Protein AF-A0A7K1A177-F1 (afdb_monomer_lite)

Foldseek 3Di:
DDDQPDDLVNLVVLPAPDSPLLVVLLVVLPRLLSVQLSNLLSVALHSSQLSVLLSLLLVQDPDSPVVSCVLRVDVVLVNVSSNQRRPDPVSSVVCSVVVVCSVVD

Sequence (105 aa):
MSRSATTSGHLVRLGFHDPRASLEVLAELGDEVADPLVALMGRTADPDQAVAGLLRLARVVDDRGEMLRAVSDDEGTAMRLLSVLGASAALSDHLVRHPAHWREL

Structure (mmCIF, N/CA/C/O backbone):
data_AF-A0A7K1A177-F1
#
_entry.id   AF-A0A7K1A177-F1
#
loop_
_atom_site.group_PDB
_atom_site.id
_atom_site.type_symbol
_atom_site.label_atom_id
_atom_site.label_alt_id
_atom_site.label_comp_id
_atom_site.label_asym_id
_atom_site.label_entity_id
_atom_site.label_seq_id
_atom_site.pdbx_PDB_ins_code
_atom_site.Cartn_x
_atom_site.Cartn_y
_atom_site.Cartn_z
_atom_site.occupancy
_atom_site.B_iso_or_equiv
_atom_site.auth_seq_id
_atom_site.auth_comp_id
_atom_site.auth_asym_id
_atom_site.auth_atom_id
_atom_site.pdbx_PDB_model_num
ATOM 1 N N . MET A 1 1 ? -21.752 4.552 1.943 1.00 40.22 1 MET A N 1
ATOM 2 C CA . MET A 1 1 ? -20.418 5.177 2.018 1.00 40.22 1 MET A CA 1
ATOM 3 C C . MET A 1 1 ? -19.873 4.854 3.393 1.00 40.22 1 MET A C 1
ATOM 5 O O . MET A 1 1 ? -20.287 5.485 4.361 1.00 40.22 1 MET A O 1
ATOM 9 N N . SER A 1 2 ? -19.088 3.783 3.495 1.00 47.97 2 SER A N 1
ATOM 10 C CA . SER A 1 2 ? -18.400 3.437 4.739 1.00 47.97 2 SER A CA 1
ATOM 11 C C . SER A 1 2 ? -17.387 4.536 5.045 1.00 47.97 2 SER A C 1
ATOM 13 O O . SER A 1 2 ? -16.822 5.135 4.135 1.00 47.97 2 SER A O 1
ATOM 15 N N . ARG A 1 3 ? -17.266 4.897 6.318 1.00 55.72 3 ARG A N 1
ATOM 16 C CA . ARG A 1 3 ? -16.348 5.933 6.781 1.00 55.72 3 ARG A CA 1
ATOM 17 C C . ARG A 1 3 ? -15.035 5.238 7.119 1.00 55.72 3 ARG A C 1
ATOM 19 O O . ARG A 1 3 ? -15.055 4.408 8.023 1.00 55.72 3 ARG A O 1
ATOM 26 N N . SER A 1 4 ? -13.950 5.593 6.436 1.00 63.44 4 SER A N 1
ATOM 27 C CA . SER A 1 4 ? -12.604 5.098 6.738 1.00 63.44 4 SER A CA 1
ATOM 28 C C . SER A 1 4 ? -12.314 5.174 8.242 1.00 63.44 4 SER A C 1
ATOM 30 O O . SER A 1 4 ? -12.459 6.240 8.858 1.00 63.44 4 SER A O 1
ATOM 32 N N . ALA A 1 5 ? -11.967 4.036 8.850 1.00 74.81 5 ALA A N 1
ATOM 33 C CA . ALA A 1 5 ? -11.648 3.949 10.278 1.00 74.81 5 ALA A CA 1
ATOM 34 C C . ALA A 1 5 ? -10.237 4.484 10.582 1.00 74.81 5 ALA A C 1
ATOM 36 O O . ALA A 1 5 ? -9.921 4.834 11.726 1.00 74.81 5 ALA A O 1
ATOM 37 N N . THR A 1 6 ? -9.392 4.571 9.554 1.00 85.88 6 THR A N 1
ATOM 38 C CA . THR A 1 6 ? -7.985 4.935 9.676 1.00 85.88 6 THR A CA 1
ATOM 39 C C . THR A 1 6 ? -7.814 6.444 9.866 1.00 85.88 6 THR A C 1
ATOM 41 O O . THR A 1 6 ? -8.301 7.265 9.093 1.00 85.88 6 THR A O 1
ATOM 44 N N . THR A 1 7 ? -7.098 6.834 10.925 1.00 92.00 7 THR A N 1
ATOM 45 C CA . THR A 1 7 ? -6.839 8.243 11.268 1.00 92.00 7 THR A CA 1
ATOM 46 C C . THR A 1 7 ? -5.346 8.550 11.247 1.00 92.00 7 THR A C 1
ATOM 48 O O . THR A 1 7 ? -4.520 7.676 11.499 1.00 92.00 7 THR A O 1
ATOM 51 N N . SER A 1 8 ? -4.978 9.817 11.041 1.00 92.75 8 SER A N 1
ATOM 52 C CA . SER A 1 8 ? -3.569 10.244 11.053 1.00 92.75 8 SER A CA 1
ATOM 53 C C . SER A 1 8 ? -2.851 9.878 12.361 1.00 92.75 8 SER A C 1
ATOM 55 O O . SER A 1 8 ? -1.740 9.361 12.324 1.00 92.75 8 SER A O 1
ATOM 57 N N . GLY A 1 9 ? -3.500 10.064 13.518 1.00 95.19 9 GLY A N 1
ATOM 58 C CA . GLY A 1 9 ? -2.922 9.683 14.812 1.00 95.19 9 GLY A CA 1
ATOM 59 C C . GLY A 1 9 ? -2.731 8.170 14.976 1.00 95.19 9 GLY A C 1
ATOM 60 O O . GLY A 1 9 ? -1.799 7.742 15.656 1.00 95.19 9 GLY A O 1
ATOM 61 N N . HIS A 1 10 ? -3.575 7.355 14.335 1.00 95.12 10 HIS A N 1
ATOM 62 C CA . HIS A 1 10 ? -3.385 5.907 14.280 1.00 95.12 10 HIS A CA 1
ATOM 63 C C . HIS A 1 10 ? -2.145 5.540 13.452 1.00 95.12 10 HIS A C 1
ATOM 65 O O . HIS A 1 10 ? -1.320 4.766 13.927 1.00 95.12 10 HIS A O 1
ATOM 71 N N . LEU A 1 11 ? -1.958 6.165 12.284 1.00 97.31 11 LEU A N 1
ATOM 72 C CA . LEU A 1 11 ? -0.787 5.936 11.431 1.00 97.31 11 LEU A CA 1
ATOM 73 C C . LEU A 1 11 ? 0.529 6.334 12.117 1.00 97.31 11 LEU A C 1
ATOM 75 O O . LEU A 1 11 ? 1.479 5.559 12.096 1.00 97.31 11 LEU A O 1
ATOM 79 N N . VAL A 1 12 ? 0.574 7.472 12.821 1.00 97.69 12 VAL A N 1
ATOM 80 C CA . VAL A 1 12 ? 1.769 7.864 13.603 1.00 97.69 12 VAL A CA 1
ATOM 81 C C . VAL A 1 12 ? 2.158 6.774 14.606 1.00 97.69 12 VAL A C 1
ATOM 83 O O . VAL A 1 12 ? 3.328 6.434 14.745 1.00 97.69 12 VAL A O 1
ATOM 86 N N . ARG A 1 13 ? 1.176 6.186 15.300 1.00 97.06 13 ARG A N 1
ATOM 87 C CA . ARG A 1 13 ? 1.426 5.111 16.277 1.00 97.06 13 ARG A CA 1
ATOM 88 C C . ARG A 1 13 ? 1.904 3.809 15.635 1.00 97.06 13 ARG A C 1
ATOM 90 O O . ARG A 1 13 ? 2.534 3.014 16.323 1.00 97.06 13 ARG A O 1
ATOM 97 N N . LEU A 1 14 ? 1.579 3.593 14.363 1.00 96.69 14 LEU A N 1
ATOM 98 C CA . LEU A 1 14 ? 2.039 2.457 13.566 1.00 96.69 14 LEU A CA 1
ATOM 99 C C . LEU A 1 14 ? 3.407 2.701 12.911 1.00 96.69 14 LEU A C 1
ATOM 101 O O . LEU A 1 14 ? 3.916 1.803 12.253 1.00 96.69 14 LEU A O 1
ATOM 105 N N . GLY A 1 15 ? 4.009 3.880 13.100 1.00 97.06 15 GLY A N 1
ATOM 106 C CA . GLY A 1 15 ? 5.345 4.194 12.595 1.00 97.06 15 GLY A CA 1
ATOM 107 C C . GLY A 1 15 ? 5.375 4.904 11.243 1.00 97.06 15 GLY A C 1
ATOM 108 O O . GLY A 1 15 ? 6.450 5.019 10.666 1.00 97.06 15 GLY A O 1
ATOM 109 N N . PHE A 1 16 ? 4.237 5.393 10.742 1.00 98.19 16 PHE A N 1
ATOM 110 C CA . PHE A 1 16 ? 4.215 6.249 9.553 1.00 98.19 16 PHE A CA 1
ATOM 111 C C . PHE A 1 16 ? 4.799 7.634 9.860 1.00 98.19 16 PHE A C 1
ATOM 113 O O . PHE A 1 16 ? 4.421 8.282 10.843 1.00 98.19 16 PHE A O 1
ATOM 120 N N . HIS A 1 17 ? 5.684 8.094 8.984 1.00 97.69 17 HIS 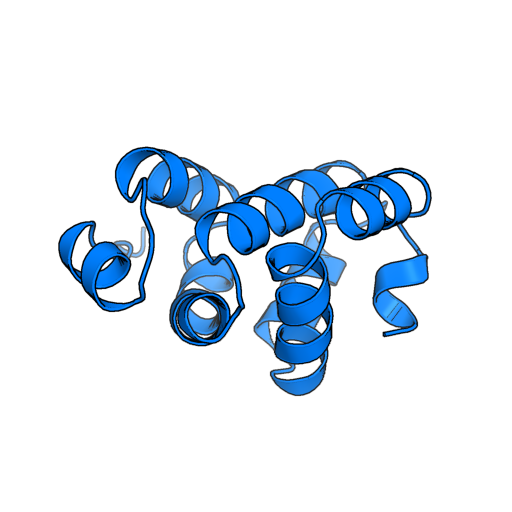A N 1
ATOM 121 C CA . HIS A 1 17 ? 6.407 9.360 9.058 1.00 97.69 17 HIS A CA 1
ATOM 122 C C . HIS A 1 17 ? 5.630 10.481 8.367 1.00 97.69 17 HIS A C 1
ATOM 124 O O . HIS A 1 17 ? 5.621 11.607 8.869 1.00 97.69 17 HIS A O 1
ATOM 130 N N . ASP A 1 18 ? 4.917 10.170 7.276 1.00 97.44 18 ASP A N 1
ATOM 131 C CA . ASP A 1 18 ? 3.980 11.080 6.616 1.00 97.44 18 ASP A CA 1
ATOM 132 C C . ASP A 1 18 ? 2.554 10.495 6.596 1.00 97.44 18 ASP A C 1
ATOM 134 O O . ASP A 1 18 ? 2.068 9.970 5.586 1.00 97.44 18 ASP A O 1
ATOM 138 N N . PRO A 1 19 ? 1.818 10.618 7.719 1.00 96.44 19 PRO A N 1
ATOM 139 C CA . PRO A 1 19 ? 0.437 10.166 7.806 1.00 96.44 19 PRO A CA 1
ATOM 140 C C . PRO A 1 19 ? -0.502 10.823 6.795 1.00 96.44 19 PRO A C 1
ATOM 142 O O . PRO A 1 19 ? -1.533 10.241 6.477 1.00 96.44 19 PRO A O 1
ATOM 145 N N . ARG A 1 20 ? -0.223 12.055 6.345 1.00 95.88 20 ARG A N 1
ATOM 146 C CA . ARG A 1 20 ? -1.129 12.763 5.431 1.00 95.88 20 ARG A CA 1
ATOM 147 C C . ARG A 1 20 ? -1.016 12.179 4.035 1.00 95.88 20 ARG A C 1
ATOM 149 O O . ARG A 1 20 ? -2.037 11.769 3.492 1.00 95.88 20 ARG A O 1
ATOM 156 N N . ALA A 1 21 ? 0.207 12.064 3.521 1.00 96.56 21 ALA A N 1
ATOM 157 C C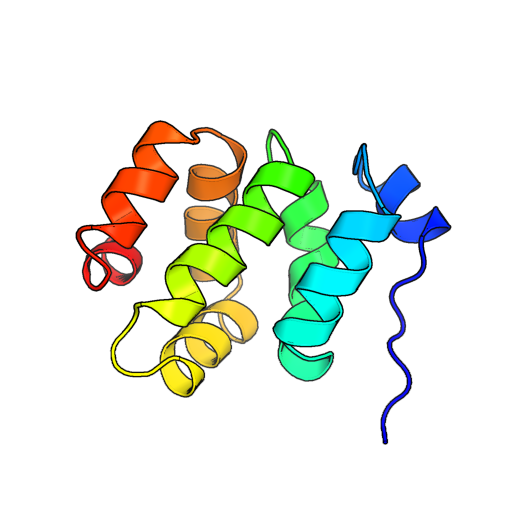A . ALA A 1 21 ? 0.450 11.406 2.244 1.00 96.56 21 ALA A CA 1
ATOM 158 C C . ALA A 1 21 ? -0.056 9.955 2.271 1.00 96.56 21 ALA A C 1
ATOM 160 O O . ALA A 1 21 ? -0.747 9.514 1.356 1.00 96.56 21 ALA A O 1
ATOM 161 N N . SER A 1 22 ? 0.197 9.231 3.364 1.00 97.75 22 SER A N 1
ATOM 162 C CA . SER A 1 22 ? -0.254 7.845 3.507 1.00 97.75 22 SER A CA 1
ATOM 163 C C . SER A 1 22 ? -1.780 7.703 3.515 1.00 97.75 22 SER A C 1
ATOM 165 O O . SER A 1 22 ? -2.303 6.781 2.898 1.00 97.75 22 SER A O 1
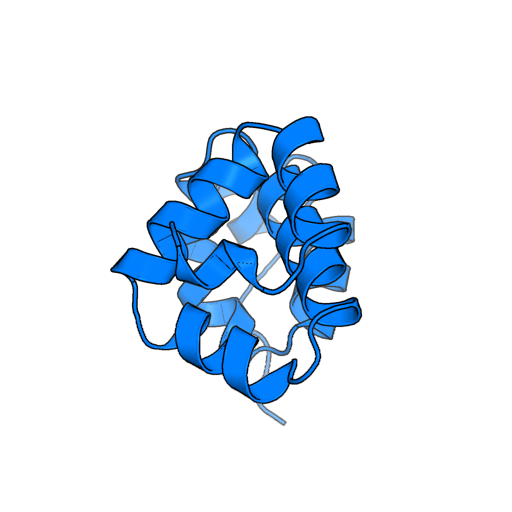ATOM 167 N N . LEU A 1 23 ? -2.523 8.627 4.137 1.00 96.62 23 LEU A N 1
ATOM 168 C CA . LEU A 1 23 ? -3.992 8.624 4.077 1.00 96.62 23 LEU A CA 1
ATOM 169 C C . LEU A 1 23 ? -4.526 8.841 2.657 1.00 96.62 23 LEU A C 1
ATOM 171 O O . LEU A 1 23 ? -5.514 8.212 2.288 1.00 96.62 23 LEU A O 1
ATOM 175 N N . GLU A 1 24 ? -3.890 9.700 1.860 1.00 96.38 24 GLU A N 1
ATOM 176 C CA . GLU A 1 24 ? -4.280 9.912 0.459 1.00 96.38 24 GLU A CA 1
ATOM 177 C C . GLU A 1 24 ? -4.089 8.633 -0.366 1.00 96.38 24 GLU A C 1
ATOM 179 O O . GLU A 1 24 ? -4.970 8.245 -1.135 1.00 96.38 24 GLU A O 1
ATOM 184 N N . VAL A 1 25 ? -2.978 7.926 -0.143 1.00 97.31 25 VAL A N 1
ATOM 185 C CA . VAL A 1 25 ? -2.689 6.641 -0.793 1.00 97.31 25 VAL A CA 1
ATOM 186 C C . VAL A 1 25 ? -3.692 5.561 -0.365 1.00 97.31 25 VAL A C 1
ATOM 188 O O . VAL A 1 25 ? -4.228 4.852 -1.218 1.00 97.31 25 VAL A O 1
ATOM 191 N N . LEU A 1 26 ? -3.983 5.444 0.936 1.00 96.31 26 LEU A N 1
ATOM 192 C CA . LEU A 1 26 ? -4.964 4.484 1.463 1.00 96.31 26 LEU A CA 1
ATOM 193 C C . LEU A 1 26 ? -6.371 4.752 0.910 1.00 96.31 26 LEU A C 1
ATOM 195 O O . LEU A 1 26 ? -7.065 3.813 0.524 1.00 96.31 26 LEU A O 1
ATOM 199 N N . ALA A 1 27 ? -6.766 6.022 0.791 1.00 94.81 27 ALA A N 1
ATOM 200 C CA . ALA A 1 27 ? -8.046 6.399 0.201 1.00 94.81 27 ALA A CA 1
ATOM 201 C C . ALA A 1 27 ? -8.158 5.981 -1.278 1.00 94.81 27 ALA A C 1
ATOM 203 O O . ALA A 1 27 ? -9.235 5.586 -1.722 1.00 94.81 27 ALA A O 1
ATOM 204 N N . GLU A 1 28 ? -7.059 6.018 -2.041 1.00 95.56 28 GLU A N 1
ATOM 205 C CA . GLU A 1 28 ? -7.046 5.552 -3.435 1.00 95.56 28 GLU A CA 1
ATOM 206 C C . GLU A 1 28 ? -7.129 4.021 -3.546 1.00 95.56 28 GLU A C 1
ATOM 208 O O . GLU A 1 28 ? -7.752 3.496 -4.477 1.00 95.56 28 GLU A O 1
ATOM 213 N N . LEU A 1 29 ? -6.521 3.287 -2.609 1.00 94.81 29 LEU A N 1
ATOM 214 C CA . LEU A 1 29 ? -6.658 1.827 -2.512 1.00 94.81 29 LEU A CA 1
ATOM 215 C C . LEU A 1 29 ? -8.096 1.409 -2.165 1.00 94.81 29 LEU A C 1
ATOM 217 O O . LEU A 1 29 ? -8.557 0.379 -2.656 1.00 94.81 29 LEU A O 1
ATOM 221 N N . GLY A 1 30 ? -8.810 2.248 -1.411 1.00 93.88 30 GLY A N 1
ATOM 222 C CA . GLY A 1 30 ? -10.187 2.038 -0.978 1.00 93.88 30 GLY A CA 1
ATOM 223 C C . GLY A 1 30 ? -10.260 1.367 0.392 1.00 93.88 30 GLY A C 1
ATOM 224 O O . GLY A 1 30 ? -9.506 0.439 0.678 1.00 93.88 30 GLY A O 1
ATOM 225 N N . ASP A 1 31 ? -11.192 1.827 1.231 1.00 90.69 31 ASP A N 1
ATOM 226 C CA . ASP A 1 31 ? -11.281 1.451 2.652 1.00 90.69 31 ASP A CA 1
ATOM 227 C C . ASP A 1 31 ? -11.357 -0.068 2.882 1.00 90.69 31 ASP A C 1
ATOM 229 O O . ASP A 1 31 ? -10.684 -0.586 3.766 1.00 90.69 31 ASP A O 1
ATOM 233 N N . GLU A 1 32 ? -12.108 -0.798 2.049 1.00 90.62 32 GLU A N 1
ATOM 234 C CA . GLU A 1 32 ? -12.273 -2.259 2.167 1.00 90.62 32 GLU A CA 1
ATOM 235 C C . GLU A 1 32 ? -10.948 -3.025 2.029 1.00 90.62 32 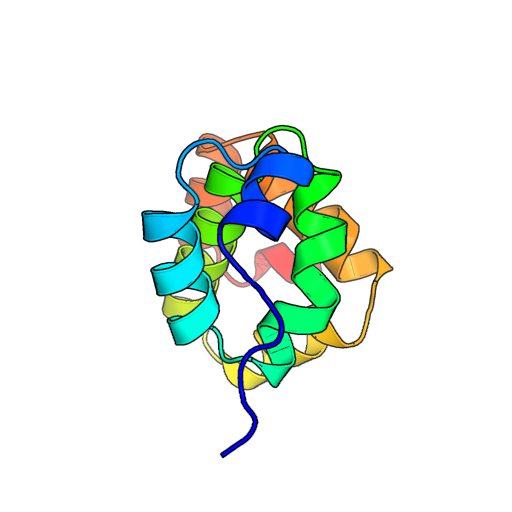GLU A C 1
ATOM 237 O O . GLU A 1 32 ? -10.749 -4.046 2.681 1.00 90.62 32 GLU A O 1
ATOM 242 N N . VAL A 1 33 ? -10.034 -2.511 1.205 1.00 92.31 33 VAL A N 1
ATOM 243 C CA . VAL A 1 33 ? -8.701 -3.084 0.993 1.00 92.31 33 VAL A CA 1
ATOM 244 C C . VAL A 1 33 ? -7.713 -2.526 2.013 1.00 92.31 33 VAL A C 1
ATOM 246 O O . VAL A 1 33 ? -6.873 -3.253 2.532 1.00 92.31 33 VAL A O 1
ATOM 249 N N . ALA A 1 34 ? -7.787 -1.226 2.291 1.00 93.75 34 ALA A N 1
ATOM 250 C CA . ALA A 1 34 ? -6.836 -0.525 3.140 1.00 93.75 34 ALA A CA 1
ATOM 251 C C . ALA A 1 34 ? -6.942 -0.944 4.614 1.00 93.75 34 ALA A C 1
ATOM 253 O O . ALA A 1 34 ? -5.920 -1.249 5.230 1.00 93.75 34 ALA A O 1
ATOM 254 N N . ASP A 1 35 ? -8.152 -0.993 5.175 1.00 92.12 35 ASP A N 1
ATOM 255 C CA . ASP A 1 35 ? -8.382 -1.231 6.604 1.00 92.12 35 ASP A CA 1
ATOM 256 C C . ASP A 1 35 ? -7.717 -2.517 7.147 1.00 92.12 35 ASP A C 1
ATOM 258 O O . ASP A 1 35 ? -7.021 -2.424 8.166 1.00 92.12 35 ASP A O 1
ATOM 262 N N . PRO A 1 36 ? -7.831 -3.702 6.506 1.00 93.38 36 PRO A N 1
ATOM 263 C CA . PRO A 1 36 ? -7.136 -4.902 6.986 1.00 93.38 36 PRO A CA 1
ATOM 264 C C . PRO A 1 36 ? -5.607 -4.825 6.833 1.00 93.38 36 PRO A C 1
ATOM 266 O O . PRO A 1 36 ? -4.875 -5.476 7.581 1.00 93.38 36 PRO A O 1
ATOM 269 N N . LEU A 1 37 ? -5.099 -4.014 5.901 1.00 96.50 37 LEU A N 1
ATOM 270 C CA . LEU A 1 37 ? -3.669 -3.928 5.601 1.00 96.50 37 LEU A CA 1
ATOM 271 C C . LEU A 1 37 ? -2.922 -2.916 6.473 1.00 96.50 37 LEU A C 1
ATOM 273 O O . LEU A 1 37 ? -1.723 -3.086 6.689 1.00 96.50 37 LEU A O 1
ATOM 277 N N . VAL A 1 38 ? -3.593 -1.893 7.011 1.00 96.50 38 VAL A N 1
ATOM 278 C CA . VAL A 1 38 ? -2.957 -0.814 7.796 1.00 96.50 38 VAL A CA 1
ATOM 279 C C . VAL A 1 38 ? -2.146 -1.357 8.978 1.00 96.50 38 VAL A C 1
ATOM 281 O O . VAL A 1 38 ? -1.001 -0.950 9.187 1.00 96.50 38 VAL A O 1
ATOM 284 N N . ALA A 1 39 ? -2.687 -2.328 9.719 1.00 95.31 39 ALA A N 1
ATOM 285 C CA . ALA A 1 39 ? -1.969 -2.948 10.832 1.00 95.31 39 ALA A CA 1
ATOM 286 C C . ALA A 1 39 ? -0.738 -3.753 10.369 1.00 95.31 39 ALA A C 1
ATOM 288 O O . ALA A 1 39 ? 0.275 -3.785 11.069 1.00 95.31 39 ALA A O 1
ATOM 289 N N . LEU A 1 40 ? -0.804 -4.380 9.189 1.00 97.56 40 LEU A N 1
ATOM 290 C CA . LEU A 1 40 ? 0.313 -5.123 8.600 1.00 97.56 40 LEU A CA 1
ATOM 291 C C . LEU A 1 40 ? 1.398 -4.185 8.072 1.00 97.56 40 LEU A C 1
ATOM 293 O O . LEU A 1 40 ? 2.579 -4.460 8.267 1.00 97.56 40 LEU A O 1
ATOM 297 N N . MET A 1 41 ? 1.018 -3.052 7.476 1.00 97.56 41 MET A N 1
ATOM 298 C CA . MET A 1 41 ? 1.959 -2.017 7.041 1.00 97.56 41 MET A CA 1
ATOM 299 C C . MET A 1 41 ? 2.800 -1.514 8.216 1.00 97.56 41 MET A C 1
ATOM 301 O O . MET A 1 41 ? 4.020 -1.439 8.095 1.00 97.56 41 MET A O 1
ATOM 305 N N . GLY A 1 42 ? 2.189 -1.291 9.385 1.00 97.00 42 GLY A N 1
ATOM 306 C CA . GLY A 1 42 ? 2.905 -0.901 10.609 1.00 97.00 42 GLY A CA 1
ATOM 307 C C . GLY A 1 42 ? 3.899 -1.941 11.152 1.00 97.00 42 GLY A C 1
ATOM 308 O O . GLY A 1 42 ? 4.645 -1.647 12.082 1.00 97.00 42 GLY A O 1
ATOM 309 N N . ARG A 1 43 ? 3.925 -3.162 10.599 1.00 96.94 43 ARG A N 1
ATOM 310 C CA . ARG A 1 43 ? 4.913 -4.208 10.925 1.00 96.94 43 ARG A CA 1
ATOM 311 C C . ARG A 1 43 ? 6.080 -4.257 9.933 1.00 96.94 43 ARG A C 1
ATOM 313 O O . ARG A 1 43 ? 6.994 -5.058 10.122 1.00 96.94 43 ARG A O 1
ATOM 320 N N . THR A 1 44 ? 6.035 -3.457 8.870 1.00 98.31 44 THR A N 1
ATOM 321 C CA . THR A 1 44 ? 7.097 -3.386 7.860 1.00 98.31 44 THR A CA 1
ATOM 322 C C . THR A 1 44 ? 8.246 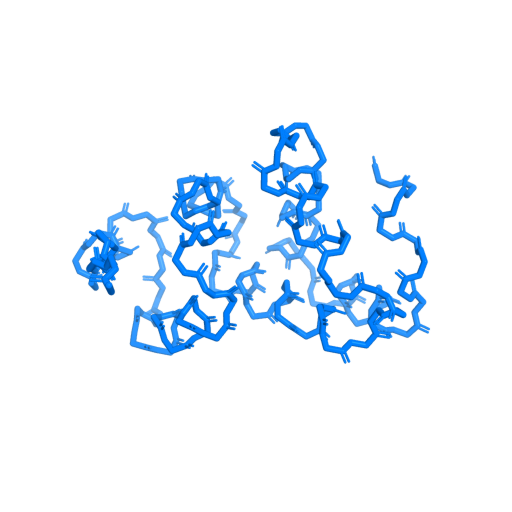-2.489 8.323 1.00 98.31 44 THR A C 1
ATOM 324 O O . THR A 1 44 ? 8.127 -1.770 9.312 1.00 98.31 44 THR A O 1
ATOM 327 N N . ALA A 1 45 ? 9.381 -2.547 7.618 1.00 97.62 45 ALA A N 1
ATOM 328 C CA . ALA A 1 45 ? 10.541 -1.713 7.933 1.00 97.62 45 ALA A CA 1
ATOM 329 C C . ALA A 1 45 ? 10.275 -0.214 7.701 1.00 97.62 45 ALA A C 1
ATOM 331 O O . ALA A 1 45 ? 10.715 0.609 8.500 1.00 97.62 45 ALA A O 1
ATOM 332 N N . ASP A 1 46 ? 9.543 0.118 6.636 1.00 98.44 46 ASP A N 1
ATOM 333 C CA . ASP A 1 46 ? 9.081 1.468 6.323 1.00 98.44 46 ASP A CA 1
ATOM 334 C C . ASP A 1 46 ? 7.616 1.399 5.835 1.00 98.44 46 ASP A C 1
ATOM 336 O O . ASP A 1 46 ? 7.359 0.967 4.701 1.00 98.44 46 ASP A O 1
ATOM 340 N N . PRO A 1 47 ? 6.640 1.777 6.683 1.00 98.38 47 PRO A N 1
ATOM 341 C CA . PRO A 1 47 ? 5.222 1.710 6.340 1.00 98.38 47 PRO A CA 1
ATOM 342 C C . PRO A 1 47 ? 4.805 2.722 5.261 1.00 98.38 47 PRO A C 1
ATOM 344 O O . PRO A 1 47 ? 3.925 2.409 4.454 1.00 98.38 47 PRO A O 1
ATOM 347 N N . ASP A 1 48 ? 5.443 3.896 5.194 1.00 98.44 48 ASP A N 1
ATOM 348 C CA . ASP A 1 48 ? 5.190 4.899 4.153 1.00 98.44 48 ASP A CA 1
ATOM 349 C C . ASP A 1 48 ? 5.649 4.365 2.784 1.00 98.44 48 ASP A C 1
ATOM 351 O O . ASP A 1 48 ? 4.940 4.468 1.776 1.00 98.44 48 ASP A O 1
ATOM 355 N N . GLN A 1 49 ? 6.809 3.703 2.747 1.00 98.38 49 GLN A N 1
ATOM 356 C CA . GLN A 1 49 ? 7.305 3.038 1.545 1.00 98.38 49 GLN A CA 1
ATOM 357 C C . GLN A 1 49 ? 6.416 1.853 1.146 1.00 98.38 49 GLN A C 1
ATOM 359 O O . GLN A 1 49 ? 6.133 1.678 -0.043 1.00 98.38 49 GLN A O 1
ATOM 364 N N . ALA A 1 50 ? 5.944 1.060 2.113 1.00 98.50 50 ALA A N 1
ATOM 365 C CA . ALA A 1 50 ? 5.076 -0.084 1.852 1.00 98.50 50 ALA A CA 1
ATOM 366 C C . ALA A 1 50 ? 3.748 0.339 1.203 1.00 98.50 50 ALA A C 1
ATOM 368 O O . ALA A 1 50 ? 3.364 -0.221 0.171 1.00 98.50 50 ALA A O 1
ATOM 369 N N . VAL A 1 51 ? 3.069 1.354 1.756 1.00 98.19 51 VAL A N 1
ATOM 370 C CA . VAL A 1 51 ? 1.784 1.830 1.222 1.00 98.19 51 VAL A CA 1
ATOM 371 C C . VAL A 1 51 ? 1.951 2.462 -0.165 1.00 98.19 51 VAL A C 1
ATOM 373 O O . VAL A 1 51 ? 1.195 2.146 -1.089 1.00 98.19 51 VAL A O 1
ATOM 376 N N . ALA A 1 52 ? 2.988 3.284 -0.362 1.00 98.31 52 ALA A N 1
ATOM 377 C CA . ALA A 1 52 ? 3.275 3.898 -1.656 1.00 98.31 52 ALA A CA 1
ATOM 378 C C . ALA A 1 52 ? 3.662 2.846 -2.708 1.00 98.31 52 ALA A C 1
ATOM 380 O O . ALA A 1 52 ? 3.204 2.898 -3.851 1.00 98.31 52 ALA A O 1
ATOM 381 N N . GLY A 1 53 ? 4.483 1.863 -2.328 1.00 98.38 53 GLY A N 1
ATOM 382 C CA . GLY A 1 53 ? 4.864 0.731 -3.169 1.00 98.38 53 GLY A CA 1
ATOM 383 C C . GLY A 1 53 ? 3.658 -0.094 -3.614 1.00 98.38 53 GLY A C 1
ATOM 384 O O . GLY A 1 53 ? 3.546 -0.410 -4.800 1.00 98.38 53 GLY A O 1
ATOM 385 N N . LEU A 1 54 ? 2.728 -0.366 -2.693 1.00 98.44 54 LEU A N 1
ATOM 386 C CA . LEU A 1 54 ? 1.519 -1.135 -2.980 1.00 98.44 54 LEU A CA 1
ATOM 387 C C . LEU A 1 54 ? 0.654 -0.422 -4.019 1.00 98.44 54 LEU A C 1
ATOM 389 O O . LEU A 1 54 ? 0.250 -1.040 -5.002 1.00 98.44 54 LEU A O 1
ATOM 393 N N . LEU A 1 55 ? 0.424 0.885 -3.856 1.00 98.31 55 LEU A N 1
ATOM 394 C CA . LEU A 1 55 ? -0.353 1.655 -4.825 1.00 98.31 55 LEU A CA 1
ATOM 395 C C . LEU A 1 55 ? 0.339 1.735 -6.193 1.00 98.31 55 LEU A C 1
ATOM 397 O O . LEU A 1 55 ? -0.324 1.585 -7.221 1.00 98.31 55 LEU A O 1
ATOM 401 N N . ARG A 1 56 ? 1.665 1.939 -6.227 1.00 98.44 56 ARG A N 1
ATOM 402 C CA . ARG A 1 56 ? 2.426 1.950 -7.490 1.00 98.44 56 ARG A CA 1
ATOM 403 C C . ARG A 1 56 ? 2.278 0.629 -8.241 1.00 98.44 56 ARG A C 1
ATOM 405 O O . ARG A 1 56 ? 2.030 0.660 -9.442 1.00 98.44 56 ARG A O 1
ATOM 412 N N . LEU A 1 57 ? 2.380 -0.503 -7.545 1.00 98.44 57 LEU A N 1
ATOM 413 C CA . LEU A 1 57 ? 2.179 -1.826 -8.134 1.00 98.44 57 LEU A CA 1
ATOM 414 C C . LEU A 1 57 ? 0.726 -2.030 -8.591 1.00 98.44 57 LEU A C 1
ATOM 416 O O . LEU A 1 57 ? 0.488 -2.443 -9.723 1.00 98.44 57 LEU A O 1
ATOM 420 N N . ALA A 1 58 ? -0.250 -1.664 -7.756 1.00 98.12 58 ALA A N 1
ATOM 421 C CA . ALA A 1 58 ? -1.676 -1.793 -8.057 1.00 98.12 58 ALA A CA 1
ATOM 422 C C . ALA A 1 58 ? -2.115 -1.006 -9.309 1.00 98.12 58 ALA A C 1
ATOM 424 O O . ALA A 1 58 ? -3.123 -1.345 -9.923 1.00 98.12 58 ALA A O 1
ATOM 425 N N . ARG A 1 59 ? -1.380 0.045 -9.695 1.00 98.00 59 ARG A N 1
ATOM 426 C CA . ARG A 1 59 ? -1.641 0.840 -10.909 1.00 98.00 59 ARG A CA 1
ATOM 427 C C . ARG A 1 59 ? -1.133 0.197 -12.204 1.00 98.00 59 ARG A C 1
ATOM 429 O O . ARG A 1 59 ? -1.546 0.639 -13.270 1.00 98.00 59 ARG A O 1
ATOM 436 N N . VAL A 1 60 ? -0.229 -0.782 -12.126 1.00 98.31 60 VAL A N 1
ATOM 437 C CA . VAL A 1 60 ? 0.436 -1.374 -13.306 1.00 98.31 60 VAL A CA 1
ATOM 438 C C . VAL A 1 60 ? 0.159 -2.866 -13.498 1.00 98.31 60 VAL A C 1
ATOM 440 O O . VAL A 1 60 ? 0.525 -3.416 -14.531 1.00 98.31 60 VAL A O 1
ATOM 443 N N . VAL A 1 61 ? -0.462 -3.530 -12.521 1.00 97.81 61 VAL A N 1
ATOM 444 C CA . VAL A 1 61 ? -0.954 -4.909 -12.667 1.00 97.81 61 VAL A CA 1
ATOM 445 C C . VAL A 1 61 ? -2.138 -4.971 -13.635 1.00 97.81 61 VAL A C 1
ATOM 447 O O . VAL A 1 61 ? -2.945 -4.045 -13.690 1.00 97.81 61 VAL A O 1
ATOM 450 N N . ASP A 1 62 ? -2.266 -6.089 -14.354 1.00 96.19 62 ASP A N 1
ATOM 451 C CA . ASP A 1 62 ? -3.335 -6.287 -15.346 1.00 96.19 62 ASP A CA 1
ATOM 452 C C . ASP A 1 62 ? -4.738 -6.257 -14.716 1.00 96.19 62 ASP A C 1
ATOM 454 O O . ASP A 1 62 ? -5.646 -5.614 -15.242 1.00 96.19 62 ASP A O 1
ATOM 458 N N . ASP A 1 63 ? -4.910 -6.918 -13.565 1.00 96.69 63 ASP A N 1
ATOM 459 C CA . ASP A 1 63 ? -6.148 -6.896 -12.781 1.00 96.69 63 ASP A CA 1
ATOM 460 C C . ASP A 1 63 ? -5.878 -6.365 -11.367 1.00 96.69 63 ASP A C 1
ATOM 462 O O . ASP A 1 63 ? -5.519 -7.091 -10.433 1.00 96.69 63 ASP A O 1
ATOM 466 N N . ARG A 1 64 ? -6.066 -5.050 -11.211 1.00 96.75 64 ARG A N 1
ATOM 467 C CA . ARG A 1 64 ? -5.965 -4.355 -9.920 1.00 96.75 64 ARG A CA 1
ATOM 468 C C . ARG A 1 64 ? -6.930 -4.924 -8.882 1.00 96.75 64 ARG A C 1
ATOM 470 O O . ARG A 1 64 ? -6.566 -5.031 -7.716 1.00 96.75 64 ARG A O 1
ATOM 477 N N . GLY A 1 65 ? -8.159 -5.247 -9.281 1.00 96.62 65 GLY A N 1
ATOM 478 C CA . GLY A 1 65 ? -9.192 -5.702 -8.354 1.00 96.62 65 GLY A CA 1
ATOM 479 C C . GLY A 1 65 ? -8.891 -7.093 -7.807 1.00 96.62 65 GLY A C 1
ATOM 480 O O . GLY A 1 65 ? -9.088 -7.342 -6.622 1.00 96.62 65 GLY A O 1
ATOM 481 N N . GLU A 1 66 ? -8.400 -7.995 -8.655 1.00 96.31 66 GLU A N 1
ATOM 482 C CA . GLU A 1 66 ? -7.918 -9.315 -8.245 1.00 96.31 66 GLU A CA 1
ATOM 483 C C . GLU A 1 66 ? -6.708 -9.220 -7.320 1.00 96.31 66 GLU A C 1
ATOM 485 O O . GLU A 1 66 ? -6.717 -9.840 -6.260 1.00 96.31 66 GLU A O 1
ATOM 490 N N . MET A 1 67 ? -5.707 -8.414 -7.678 1.00 97.56 67 MET A N 1
ATOM 491 C CA . MET A 1 67 ? -4.500 -8.266 -6.868 1.00 97.56 67 MET A CA 1
ATOM 492 C C . MET A 1 67 ? -4.806 -7.700 -5.479 1.00 97.56 67 MET A C 1
ATOM 494 O O . MET A 1 67 ? -4.371 -8.268 -4.480 1.00 97.56 67 MET A O 1
ATOM 498 N N . LEU A 1 68 ? -5.597 -6.626 -5.400 1.00 97.12 68 LEU A N 1
ATOM 499 C CA . LEU A 1 68 ? -5.949 -6.028 -4.115 1.00 97.12 68 LEU A CA 1
ATOM 500 C C . LEU A 1 68 ? -6.781 -6.980 -3.247 1.00 97.12 68 LEU A C 1
ATOM 502 O O . LEU A 1 68 ? -6.511 -7.051 -2.055 1.00 97.12 68 LEU A O 1
ATOM 506 N N . ARG A 1 69 ? -7.709 -7.754 -3.834 1.00 96.19 69 ARG A N 1
ATOM 507 C CA . ARG A 1 69 ? -8.449 -8.805 -3.110 1.00 96.19 69 ARG A CA 1
ATOM 508 C C . ARG A 1 69 ? -7.533 -9.915 -2.603 1.00 96.19 69 ARG A C 1
ATOM 510 O O . ARG A 1 69 ? -7.625 -10.306 -1.450 1.00 96.19 69 ARG A O 1
ATOM 517 N N . ALA A 1 70 ? -6.622 -10.407 -3.441 1.00 96.12 70 ALA A N 1
ATOM 518 C CA . ALA A 1 70 ? -5.676 -11.444 -3.035 1.00 96.12 70 ALA A CA 1
ATOM 519 C C . ALA A 1 70 ? -4.798 -10.987 -1.859 1.00 96.12 70 ALA A C 1
ATOM 521 O O . ALA A 1 70 ? -4.524 -11.765 -0.951 1.00 96.12 70 ALA A O 1
ATOM 522 N N . VAL A 1 71 ? -4.386 -9.717 -1.863 1.00 96.81 71 VAL A N 1
ATOM 523 C CA . VAL A 1 71 ? -3.599 -9.125 -0.778 1.00 96.81 71 VAL A CA 1
ATOM 524 C C . VAL A 1 71 ? -4.458 -8.845 0.460 1.00 96.81 71 VAL A C 1
ATOM 526 O O . VAL A 1 71 ? -3.986 -9.082 1.563 1.00 96.81 71 VAL A O 1
ATOM 529 N N . SER A 1 72 ? -5.699 -8.364 0.329 1.00 95.81 72 SER A N 1
ATOM 530 C CA . SER A 1 72 ? -6.564 -8.086 1.488 1.00 95.81 72 SER A CA 1
ATOM 531 C C . SER A 1 72 ? -7.083 -9.347 2.179 1.00 95.81 72 SER A C 1
ATOM 533 O O . SER A 1 72 ? -7.286 -9.327 3.391 1.00 95.81 72 SER A O 1
ATOM 535 N N . ASP A 1 73 ? -7.291 -10.428 1.423 1.00 95.88 73 ASP A N 1
ATOM 536 C CA . ASP A 1 73 ? -7.959 -11.639 1.909 1.00 95.88 73 ASP A CA 1
ATOM 537 C C . ASP A 1 73 ? -6.974 -12.690 2.459 1.00 95.88 73 ASP A C 1
ATOM 539 O O . ASP A 1 73 ? -7.384 -13.571 3.217 1.00 95.88 73 ASP A O 1
ATOM 543 N N . ASP A 1 74 ? -5.681 -12.603 2.117 1.00 96.25 74 ASP A N 1
ATOM 544 C CA . ASP A 1 74 ? -4.638 -13.528 2.580 1.00 96.25 74 ASP A CA 1
ATOM 545 C C . ASP A 1 74 ? -3.502 -12.800 3.321 1.00 96.25 74 ASP A C 1
ATOM 547 O O . ASP A 1 74 ? -2.605 -12.199 2.722 1.00 96.25 74 ASP A O 1
ATOM 551 N N . GLU A 1 75 ? -3.494 -12.909 4.657 1.00 95.38 75 GLU A N 1
ATOM 552 C CA . GLU A 1 75 ? -2.490 -12.261 5.518 1.00 95.38 75 GLU A CA 1
ATOM 553 C C . GLU A 1 75 ? -1.054 -12.697 5.172 1.00 95.38 75 GLU A C 1
ATOM 555 O O . GLU A 1 75 ? -0.122 -11.896 5.260 1.00 95.38 75 GLU A O 1
ATOM 560 N N . GLY A 1 76 ? -0.849 -13.949 4.746 1.00 96.31 76 GLY A N 1
ATOM 561 C CA . GLY A 1 76 ? 0.470 -14.449 4.353 1.00 96.31 76 GLY A CA 1
ATOM 562 C C . GLY A 1 76 ? 1.040 -13.695 3.150 1.00 96.31 76 GLY A C 1
ATOM 563 O O . GLY A 1 76 ? 2.168 -13.200 3.202 1.00 96.31 76 GLY A O 1
ATOM 564 N N . THR A 1 77 ? 0.244 -13.574 2.092 1.00 96.88 77 THR A N 1
ATOM 565 C CA . THR A 1 77 ? 0.554 -12.819 0.873 1.00 96.88 77 THR A CA 1
ATOM 566 C C . THR A 1 77 ? 0.771 -11.348 1.197 1.00 96.88 77 THR A C 1
ATOM 568 O O . THR A 1 77 ? 1.786 -10.774 0.793 1.00 96.88 77 THR A O 1
ATOM 571 N N . ALA A 1 78 ? -0.116 -10.756 2.004 1.00 98.00 78 ALA A N 1
ATOM 572 C CA . ALA A 1 78 ? 0.022 -9.381 2.465 1.00 98.00 78 ALA A CA 1
ATOM 573 C C . ALA A 1 78 ? 1.353 -9.145 3.177 1.00 98.00 78 ALA A C 1
ATOM 575 O O . ALA A 1 78 ? 2.097 -8.238 2.809 1.00 98.00 78 ALA A O 1
ATOM 576 N N . MET A 1 79 ? 1.694 -9.976 4.165 1.00 97.44 79 MET A N 1
ATOM 577 C CA . MET A 1 79 ? 2.929 -9.814 4.925 1.00 97.44 79 MET A CA 1
ATOM 578 C C . MET A 1 79 ? 4.165 -9.926 4.038 1.00 97.44 79 MET A C 1
ATOM 580 O O . MET A 1 79 ? 5.066 -9.102 4.181 1.00 97.44 79 MET A O 1
ATOM 584 N N . ARG A 1 80 ? 4.237 -10.908 3.129 1.00 97.94 80 ARG A N 1
ATOM 585 C CA . ARG A 1 80 ? 5.412 -11.079 2.256 1.00 97.94 80 ARG A CA 1
ATOM 586 C C . ARG A 1 80 ? 5.574 -9.891 1.317 1.00 97.94 80 ARG A C 1
ATOM 588 O O . ARG A 1 80 ? 6.650 -9.293 1.273 1.00 97.94 80 ARG A O 1
ATOM 595 N N . LEU A 1 81 ? 4.495 -9.497 0.642 1.00 98.38 81 LEU A N 1
ATOM 596 C CA . LEU A 1 81 ? 4.512 -8.365 -0.276 1.00 98.38 81 LEU A CA 1
ATOM 597 C C . LEU A 1 81 ? 4.839 -7.055 0.448 1.00 98.38 81 LEU A C 1
ATOM 599 O O . LEU A 1 81 ? 5.786 -6.371 0.070 1.00 98.38 81 LEU A O 1
ATOM 603 N N . LEU A 1 82 ? 4.111 -6.719 1.514 1.00 98.44 82 LEU A N 1
ATOM 604 C CA . LEU A 1 82 ? 4.328 -5.481 2.266 1.00 98.44 82 LEU A CA 1
ATOM 605 C C . LEU A 1 82 ? 5.721 -5.435 2.902 1.00 98.44 82 LEU A C 1
ATOM 607 O O . LEU A 1 82 ? 6.335 -4.372 2.926 1.00 98.44 82 LEU A O 1
ATOM 611 N N . SER A 1 83 ? 6.260 -6.572 3.356 1.00 98.19 83 SER A N 1
ATOM 612 C CA . SER A 1 83 ? 7.633 -6.637 3.877 1.00 98.19 83 SER A CA 1
ATOM 613 C C . SER A 1 83 ? 8.663 -6.311 2.798 1.00 98.19 83 SER A C 1
ATOM 615 O O . SER A 1 83 ? 9.585 -5.546 3.059 1.00 98.19 83 SER A O 1
ATOM 617 N N . VAL A 1 84 ? 8.499 -6.836 1.577 1.00 98.38 84 VAL A N 1
ATOM 618 C CA . VAL A 1 84 ? 9.371 -6.501 0.436 1.00 98.38 84 VAL A CA 1
ATOM 619 C C . VAL A 1 84 ? 9.253 -5.021 0.076 1.00 98.38 84 VAL A C 1
ATOM 621 O O . VAL A 1 84 ? 10.270 -4.337 -0.066 1.00 98.38 84 VAL A O 1
ATOM 624 N N . LEU A 1 85 ? 8.021 -4.520 -0.035 1.00 98.56 85 LEU A N 1
ATOM 625 C CA . LEU A 1 85 ? 7.748 -3.137 -0.415 1.00 98.56 85 LEU A CA 1
ATOM 626 C C . LEU A 1 85 ? 8.266 -2.142 0.626 1.00 98.56 85 LEU A C 1
ATOM 628 O O . LEU A 1 85 ? 8.856 -1.136 0.252 1.00 98.56 85 LEU A O 1
ATOM 632 N N . GLY A 1 86 ? 8.109 -2.437 1.916 1.00 98.12 86 GLY A N 1
ATOM 633 C CA . GLY A 1 86 ? 8.617 -1.606 3.007 1.00 98.12 86 G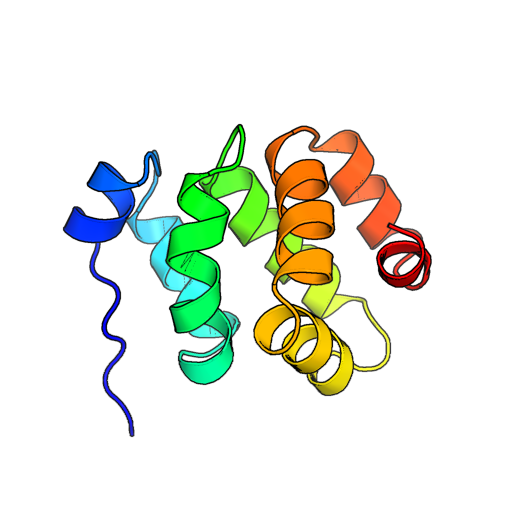LY A CA 1
ATOM 634 C C . GLY A 1 86 ? 10.127 -1.728 3.223 1.00 98.12 86 GLY A C 1
ATOM 635 O O . GLY A 1 86 ? 10.746 -0.802 3.725 1.00 98.12 86 GLY A O 1
ATOM 636 N N . ALA A 1 87 ? 10.760 -2.836 2.828 1.00 98.00 87 ALA A N 1
ATOM 637 C CA . ALA A 1 87 ? 12.199 -3.025 3.029 1.00 98.00 87 ALA A CA 1
ATOM 638 C C . ALA A 1 87 ? 13.069 -2.466 1.892 1.00 98.00 87 ALA A C 1
ATOM 640 O O . ALA A 1 87 ? 14.237 -2.155 2.122 1.00 98.00 87 ALA A O 1
ATOM 641 N N . SER A 1 88 ? 12.557 -2.371 0.656 1.00 98.00 88 SER A N 1
ATOM 642 C CA . SER A 1 88 ? 13.384 -1.978 -0.493 1.00 98.00 88 SER A CA 1
ATOM 643 C C . SER A 1 88 ? 12.617 -1.274 -1.614 1.00 98.00 88 SER A C 1
ATOM 645 O O . SER A 1 88 ? 11.797 -1.867 -2.325 1.00 98.00 88 SER A O 1
ATOM 647 N N . ALA A 1 89 ? 12.987 -0.015 -1.863 1.00 97.00 89 ALA A N 1
ATOM 648 C CA . ALA A 1 89 ? 12.511 0.740 -3.017 1.00 97.00 89 ALA A CA 1
ATOM 649 C C . ALA A 1 89 ? 12.938 0.080 -4.341 1.00 97.00 89 ALA A C 1
ATOM 651 O O . ALA A 1 89 ? 12.147 0.015 -5.278 1.00 97.00 89 ALA A O 1
ATOM 652 N N . ALA A 1 90 ? 14.143 -0.499 -4.400 1.00 97.88 90 ALA A N 1
ATOM 653 C CA . ALA A 1 90 ? 14.639 -1.181 -5.596 1.00 97.88 90 ALA A CA 1
ATOM 654 C C . ALA A 1 90 ? 13.830 -2.448 -5.935 1.00 97.88 90 ALA A C 1
ATOM 656 O O . ALA A 1 90 ? 13.552 -2.696 -7.111 1.00 97.88 90 ALA A O 1
ATOM 657 N N . LEU A 1 91 ? 13.419 -3.229 -4.926 1.00 97.81 91 LEU A N 1
ATOM 658 C CA . LEU A 1 91 ? 12.530 -4.381 -5.134 1.00 97.81 91 LEU A CA 1
ATOM 659 C C . LEU A 1 91 ? 11.111 -3.938 -5.498 1.00 97.81 91 LEU A C 1
ATOM 661 O O . LEU A 1 91 ? 10.495 -4.544 -6.371 1.00 97.81 91 LEU A O 1
ATOM 665 N N . SER A 1 92 ? 10.619 -2.847 -4.908 1.00 97.75 92 SER A N 1
ATOM 666 C CA . SER A 1 92 ? 9.347 -2.245 -5.327 1.00 97.75 92 SER A CA 1
ATOM 667 C C . SER A 1 92 ? 9.377 -1.845 -6.804 1.00 97.75 92 SER A C 1
ATOM 669 O O . SER A 1 92 ? 8.465 -2.172 -7.558 1.00 97.75 92 SER A O 1
ATOM 671 N N . ASP A 1 93 ? 10.451 -1.191 -7.248 1.00 98.31 93 ASP A N 1
ATOM 672 C CA . ASP A 1 93 ? 10.609 -0.789 -8.645 1.00 98.31 93 ASP A CA 1
ATOM 673 C C . ASP A 1 93 ? 10.750 -2.005 -9.579 1.00 98.31 93 ASP A C 1
ATOM 675 O O . ASP A 1 93 ? 10.300 -1.962 -10.725 1.00 98.31 93 ASP A O 1
ATOM 679 N N . HIS A 1 94 ? 11.350 -3.105 -9.108 1.00 98.31 94 HIS A N 1
ATOM 680 C CA . HIS A 1 94 ? 11.375 -4.379 -9.835 1.00 98.31 94 HIS A CA 1
ATOM 681 C C . HIS A 1 94 ? 9.972 -4.956 -10.021 1.00 98.31 94 HIS A C 1
ATOM 683 O O . HIS A 1 94 ? 9.617 -5.309 -11.142 1.00 98.31 94 HIS A O 1
ATOM 689 N N . LEU A 1 95 ? 9.160 -4.996 -8.962 1.00 98.31 95 LEU A N 1
ATOM 690 C CA . LEU A 1 95 ? 7.775 -5.465 -9.038 1.00 98.31 95 LEU A CA 1
ATOM 691 C C . LEU A 1 95 ? 6.924 -4.581 -9.954 1.00 98.31 95 LEU A C 1
ATOM 693 O O . LEU A 1 95 ? 6.117 -5.098 -10.710 1.00 98.31 95 LEU A O 1
ATOM 697 N N . VAL A 1 96 ? 7.137 -3.264 -9.962 1.00 98.38 96 VAL A N 1
ATOM 698 C CA . VAL A 1 96 ? 6.444 -2.361 -10.898 1.00 98.38 96 VAL A CA 1
ATOM 699 C C . VAL A 1 96 ? 6.832 -2.642 -12.356 1.00 98.38 96 VAL A C 1
ATOM 701 O O . VAL A 1 96 ? 5.983 -2.567 -13.239 1.00 98.38 96 VAL A O 1
ATOM 704 N N . ARG A 1 97 ? 8.097 -2.989 -12.633 1.00 98.31 97 ARG A N 1
ATOM 705 C CA . ARG A 1 97 ? 8.539 -3.395 -13.983 1.00 98.31 97 ARG A CA 1
ATOM 706 C C . ARG A 1 97 ? 8.067 -4.796 -14.374 1.00 98.31 97 ARG A C 1
ATOM 708 O O . ARG A 1 97 ? 7.915 -5.072 -15.561 1.00 98.31 97 ARG A O 1
ATOM 715 N N . HIS A 1 98 ? 7.851 -5.665 -13.392 1.00 97.94 98 HIS A N 1
ATOM 716 C CA . HIS A 1 98 ? 7.430 -7.049 -13.579 1.00 97.94 98 HIS A CA 1
ATOM 717 C C . HIS A 1 98 ? 6.238 -7.383 -12.669 1.00 97.94 98 HIS A C 1
ATOM 719 O O . HIS A 1 98 ? 6.373 -8.167 -11.724 1.00 97.94 98 HIS A O 1
ATOM 725 N N . PRO A 1 99 ? 5.055 -6.808 -12.951 1.00 96.94 99 PRO A N 1
ATOM 726 C CA . PRO A 1 99 ? 3.907 -6.862 -12.052 1.00 96.94 99 PRO A CA 1
ATOM 727 C C . PRO A 1 99 ? 3.303 -8.255 -11.877 1.00 96.94 99 PRO A C 1
ATOM 729 O O . PRO A 1 99 ? 2.452 -8.427 -11.023 1.00 96.94 99 PRO A O 1
ATOM 732 N N . ALA A 1 100 ? 3.720 -9.276 -12.624 1.00 95.62 100 ALA A N 1
ATOM 733 C CA . ALA A 1 100 ? 3.290 -10.649 -12.359 1.00 95.62 100 ALA A CA 1
ATOM 734 C C . ALA A 1 100 ? 4.002 -11.279 -11.142 1.00 95.62 100 ALA A C 1
ATOM 736 O O . ALA A 1 100 ? 3.417 -12.132 -10.474 1.00 95.62 100 ALA A O 1
ATOM 737 N N . HIS A 1 101 ? 5.224 -10.835 -10.817 1.00 96.94 101 HIS A N 1
ATOM 738 C CA . HIS A 1 101 ? 6.092 -11.488 -9.828 1.00 96.94 101 HIS A CA 1
ATOM 739 C C . HIS A 1 101 ? 5.619 -11.344 -8.374 1.00 96.94 101 HIS A C 1
ATOM 741 O O . HIS A 1 101 ? 6.137 -12.034 -7.502 1.00 96.94 101 HIS A O 1
ATOM 747 N N . TRP A 1 102 ? 4.641 -10.483 -8.064 1.00 96.00 102 TRP A N 1
ATOM 748 C CA . TRP A 1 102 ? 4.134 -10.389 -6.685 1.00 96.00 102 TRP A CA 1
ATOM 749 C C . TRP A 1 102 ? 3.488 -11.696 -6.207 1.00 96.00 102 TRP A C 1
ATOM 751 O O . TRP A 1 102 ? 3.461 -11.944 -5.007 1.00 96.00 102 TRP A O 1
ATOM 761 N N . ARG A 1 103 ? 3.007 -12.540 -7.133 1.00 94.19 103 ARG A N 1
ATOM 762 C CA . ARG A 1 103 ? 2.441 -13.866 -6.833 1.00 94.19 103 ARG A CA 1
ATOM 763 C C . ARG A 1 103 ? 3.497 -14.910 -6.458 1.00 94.19 103 ARG A C 1
ATOM 765 O O . ARG A 1 103 ? 3.140 -15.997 -6.020 1.00 94.19 103 ARG A O 1
ATOM 772 N N . GLU A 1 104 ? 4.774 -14.603 -6.668 1.00 93.00 104 GLU A N 1
ATOM 773 C CA . GLU A 1 104 ? 5.900 -15.514 -6.429 1.00 93.00 104 GLU A CA 1
ATOM 774 C C . GLU A 1 104 ? 6.576 -15.282 -5.066 1.00 93.00 104 GLU A C 1
ATOM 776 O O . GLU A 1 104 ? 7.549 -15.965 -4.745 1.00 93.00 104 GLU A O 1
ATOM 781 N N . LEU A 1 105 ? 6.079 -14.319 -4.279 1.00 89.12 105 LEU A N 1
ATOM 782 C CA . LEU A 1 105 ? 6.571 -13.995 -2.936 1.00 89.12 105 LEU A CA 1
ATOM 783 C C . LEU A 1 105 ? 6.039 -14.971 -1.881 1.00 89.12 105 LEU A C 1
ATOM 785 O O . LEU A 1 105 ? 6.871 -15.447 -1.077 1.00 89.12 105 LEU A O 1
#

Secondary structure (DSSP, 8-state):
-PPP---HHHHHHTT-S-HHHHHHHHHHH-HHHHHHHHHHHTTSS-HHHHHHHHHHHHTTSS-HHHHHHHHHH-HHHHHHHHHHHHH-HHHHHHHHHSTTGGGG-

Radius of gyration: 12.46 Å; chains: 1; bounding box: 35×28×32 Å

pLDDT: mean 94.65, std 9.2, range [40.22, 98.56]